Protein AF-A0A8T7D2E5-F1 (afdb_monomer_lite)

pLDDT: mean 95.55, std 3.32, range [78.5, 98.0]

Secondary structure (DSSP, 8-state):
-TT----SSBTTB-HHHHHHHHTS-HHHHHHT--TTSPP---

Foldseek 3Di:
DPPDDDDLADVPHHLQVSQVVVVHGSVCVVVPDDPVDDDDDD

Structure (mmCIF, N/CA/C/O backbone):
data_AF-A0A8T7D2E5-F1
#
_entry.id   AF-A0A8T7D2E5-F1
#
loop_
_atom_site.group_PDB
_atom_site.id
_atom_site.type_symbol
_atom_site.label_atom_id
_atom_site.label_alt_id
_atom_site.label_comp_id
_atom_site.label_asym_id
_atom_site.label_entity_id
_atom_site.label_seq_id
_atom_site.pdbx_PDB_ins_code
_atom_site.Cartn_x
_atom_site.Cartn_y
_atom_site.Cartn_z
_atom_site.occupancy
_atom_site.B_iso_or_equiv
_atom_site.auth_seq_id
_atom_site.auth_comp_id
_atom_site.auth_asym_id
_atom_site.auth_atom_id
_atom_site.pdbx_PDB_model_num
ATOM 1 N N . GLN A 1 1 ? -4.711 3.888 -20.549 1.00 86.88 1 GLN A N 1
ATOM 2 C CA . GLN A 1 1 ? -4.845 2.883 -21.622 1.00 86.88 1 GLN A CA 1
ATOM 3 C C . GLN A 1 1 ? -4.561 1.511 -21.022 1.00 86.88 1 GLN A C 1
ATOM 5 O O . GLN A 1 1 ? -4.072 1.427 -19.900 1.00 86.88 1 GLN A O 1
ATOM 10 N N . GLN A 1 2 ? -4.961 0.425 -21.686 1.00 92.94 2 GLN A N 1
ATOM 11 C CA . GLN A 1 2 ? -4.680 -0.918 -21.172 1.00 92.94 2 GLN A CA 1
ATOM 12 C C . GLN A 1 2 ? -3.167 -1.169 -21.188 1.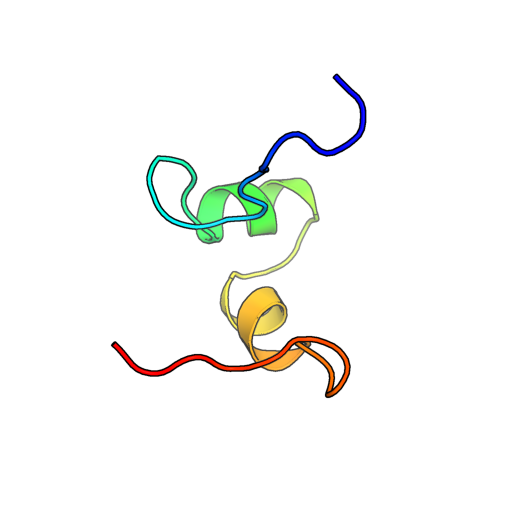00 92.94 2 GLN A C 1
ATOM 14 O O . GLN A 1 2 ? -2.535 -0.974 -22.221 1.00 92.94 2 GLN A O 1
ATOM 19 N N . GLY A 1 3 ? -2.617 -1.622 -20.060 1.00 95.31 3 GLY A N 1
ATOM 20 C CA . GLY A 1 3 ? -1.179 -1.861 -19.905 1.00 95.31 3 GLY A CA 1
ATOM 21 C C . GLY A 1 3 ? -0.389 -0.661 -19.383 1.00 95.31 3 GLY A C 1
ATOM 22 O O . GLY A 1 3 ? 0.810 -0.804 -19.169 1.00 95.31 3 GLY A O 1
ATOM 23 N N . ASP A 1 4 ? -1.037 0.483 -19.150 1.00 96.62 4 ASP A N 1
ATOM 24 C CA . ASP A 1 4 ? -0.374 1.623 -18.516 1.00 96.62 4 ASP A CA 1
ATOM 25 C C . ASP A 1 4 ? 0.025 1.287 -17.076 1.00 96.62 4 ASP A C 1
ATOM 27 O O . ASP A 1 4 ? -0.698 0.598 -16.348 1.00 96.62 4 ASP A O 1
ATOM 31 N N . GLU A 1 5 ? 1.176 1.814 -16.671 1.00 94.62 5 GLU A N 1
ATOM 32 C CA . GLU A 1 5 ? 1.664 1.718 -15.304 1.00 94.62 5 GLU A CA 1
ATOM 33 C C . GLU A 1 5 ? 0.815 2.575 -14.362 1.00 94.62 5 GLU A C 1
ATOM 35 O O . GLU A 1 5 ? 0.380 3.678 -14.705 1.00 94.62 5 GLU A O 1
ATOM 40 N N . VAL A 1 6 ? 0.578 2.055 -13.159 1.00 95.31 6 VAL A N 1
ATOM 41 C CA . VAL A 1 6 ? -0.185 2.741 -12.119 1.00 95.31 6 VAL A CA 1
ATOM 42 C C . VAL A 1 6 ? 0.484 2.565 -10.765 1.00 95.31 6 VAL A C 1
ATOM 44 O O . VAL A 1 6 ? 1.022 1.503 -10.453 1.00 95.31 6 VAL A O 1
ATOM 47 N N . VAL A 1 7 ? 0.390 3.604 -9.938 1.00 95.69 7 VAL A N 1
ATOM 48 C CA . VAL A 1 7 ? 0.855 3.596 -8.550 1.00 95.69 7 VAL A CA 1
ATOM 49 C C . VAL A 1 7 ? -0.352 3.383 -7.640 1.00 95.69 7 VAL A C 1
ATOM 51 O O . VAL A 1 7 ? -1.287 4.178 -7.658 1.00 95.69 7 VAL A O 1
ATOM 54 N N . LEU A 1 8 ? -0.341 2.308 -6.846 1.00 95.56 8 LEU A N 1
ATOM 55 C CA . LEU A 1 8 ? -1.380 2.062 -5.834 1.00 95.56 8 LEU A CA 1
ATOM 56 C C . LEU A 1 8 ? -1.136 2.870 -4.551 1.00 95.56 8 LEU A C 1
ATOM 58 O O . LEU A 1 8 ? -2.086 3.336 -3.933 1.00 95.56 8 LEU A O 1
ATOM 62 N N . TRP A 1 9 ? 0.132 3.034 -4.174 1.00 95.62 9 TRP A N 1
ATOM 63 C CA . TRP A 1 9 ? 0.660 3.976 -3.183 1.00 95.62 9 TRP A CA 1
ATOM 64 C C . TRP A 1 9 ? 2.181 4.063 -3.380 1.00 95.62 9 TRP A C 1
ATOM 66 O O . TRP A 1 9 ? 2.802 3.103 -3.840 1.00 95.62 9 TRP A O 1
ATOM 76 N N . GLY A 1 10 ? 2.794 5.196 -3.047 1.00 94.12 10 GLY A N 1
ATOM 77 C CA . GLY A 1 10 ? 4.217 5.446 -3.254 1.00 94.12 10 GLY A CA 1
ATOM 78 C C . GLY A 1 10 ? 4.497 6.889 -3.659 1.00 94.12 10 GLY A C 1
ATOM 79 O O . GLY A 1 10 ? 3.973 7.831 -3.064 1.00 94.12 10 GLY A O 1
ATOM 80 N N . GLU A 1 11 ? 5.353 7.064 -4.663 1.00 94.69 11 GLU A N 1
ATOM 81 C CA . GLU A 1 11 ? 5.728 8.382 -5.170 1.00 94.69 11 GLU A CA 1
ATOM 82 C C . GLU A 1 11 ? 4.489 9.174 -5.617 1.00 94.69 11 GLU A C 1
ATOM 84 O O . GLU A 1 11 ? 3.692 8.712 -6.431 1.00 94.69 11 GLU A O 1
ATOM 89 N N . GLY A 1 12 ? 4.298 10.360 -5.033 1.00 96.31 12 GLY A N 1
ATOM 90 C CA . GLY A 1 12 ? 3.148 11.222 -5.316 1.00 96.31 12 GLY A CA 1
ATOM 91 C C . GLY A 1 12 ? 1.806 10.770 -4.718 1.00 96.31 12 GLY A C 1
ATOM 92 O O . GLY A 1 12 ? 0.846 11.528 -4.823 1.00 96.31 12 GLY A O 1
ATOM 93 N N . LEU A 1 13 ? 1.728 9.600 -4.067 1.00 96.88 13 LEU A N 1
ATOM 94 C CA . LEU A 1 13 ? 0.513 9.080 -3.424 1.00 96.88 13 LEU A CA 1
ATOM 95 C C . LEU A 1 13 ? 0.846 8.394 -2.081 1.00 96.88 13 LEU A C 1
ATOM 97 O O . LEU A 1 13 ? 1.133 7.194 -2.057 1.00 96.88 13 LEU A O 1
ATOM 101 N N . PRO A 1 14 ? 0.827 9.120 -0.948 1.00 97.38 14 PRO A N 1
ATOM 102 C CA . PRO A 1 14 ? 1.195 8.565 0.354 1.00 97.38 14 PRO A CA 1
ATOM 103 C C . PRO A 1 14 ? 0.295 7.399 0.792 1.00 97.38 14 PRO A C 1
ATOM 105 O O . PRO A 1 14 ? -0.929 7.473 0.700 1.00 97.38 14 PRO A O 1
ATOM 108 N N .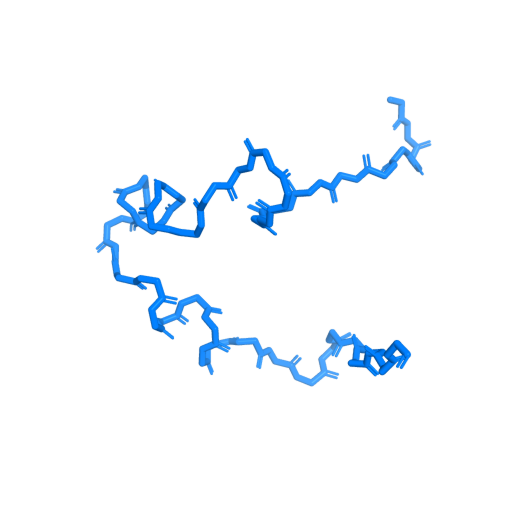 ALA A 1 15 ? 0.889 6.344 1.360 1.00 97.38 15 ALA A N 1
ATOM 109 C CA . ALA A 1 15 ? 0.140 5.175 1.838 1.00 97.38 15 ALA A CA 1
ATOM 110 C C . ALA A 1 15 ? -0.876 5.512 2.949 1.00 97.38 15 ALA A C 1
ATOM 112 O O . ALA A 1 15 ? -1.916 4.864 3.037 1.00 97.38 15 ALA A O 1
ATOM 113 N N . ASP A 1 16 ? -0.615 6.540 3.766 1.00 97.88 16 ASP A N 1
ATOM 114 C CA . ASP A 1 16 ? -1.552 6.999 4.800 1.00 97.88 16 ASP A CA 1
ATOM 115 C C . ASP A 1 16 ? -2.856 7.554 4.206 1.00 97.88 16 ASP A C 1
ATOM 117 O O . ASP A 1 16 ? -3.935 7.293 4.736 1.00 97.88 16 ASP A O 1
ATOM 121 N N . GLU A 1 17 ? -2.779 8.280 3.088 1.00 97.88 17 GLU A N 1
ATOM 122 C CA . GLU A 1 17 ? -3.955 8.822 2.393 1.00 97.88 17 GLU A CA 1
ATOM 123 C C . GLU A 1 17 ? -4.822 7.691 1.819 1.00 97.88 17 GLU A C 1
ATOM 125 O O . GLU A 1 17 ? -6.052 7.681 1.952 1.00 97.88 17 GLU A O 1
ATOM 130 N N . VAL A 1 18 ? -4.170 6.676 1.249 1.00 97.62 18 VAL A N 1
ATOM 131 C CA . VAL A 1 18 ? -4.840 5.471 0.750 1.00 97.62 18 VAL A CA 1
ATOM 132 C C . VAL A 1 18 ? -5.489 4.700 1.898 1.00 97.62 18 VAL A C 1
ATOM 134 O O . VAL A 1 18 ? -6.656 4.324 1.797 1.00 97.62 18 VAL A O 1
ATOM 137 N N . ALA A 1 19 ? -4.779 4.512 3.013 1.00 98.00 19 ALA A N 1
ATOM 138 C CA . ALA A 1 19 ? -5.290 3.801 4.180 1.00 98.00 19 ALA A CA 1
ATOM 139 C C . ALA A 1 19 ? -6.536 4.480 4.775 1.00 98.00 19 ALA A C 1
ATOM 141 O O . ALA A 1 19 ? -7.523 3.801 5.065 1.00 98.00 19 ALA A O 1
ATOM 142 N N . GLN A 1 20 ? -6.546 5.814 4.865 1.00 98.00 20 GLN A N 1
ATOM 143 C CA . GLN A 1 20 ? -7.723 6.581 5.291 1.00 98.00 20 GLN A CA 1
ATOM 144 C C . GLN A 1 20 ? -8.926 6.353 4.368 1.00 98.00 20 GLN A C 1
ATOM 146 O O . GLN A 1 20 ? -10.047 6.192 4.849 1.00 98.00 20 GLN A O 1
ATOM 151 N N . SER A 1 21 ? -8.693 6.278 3.057 1.00 97.50 21 SER A N 1
ATOM 152 C CA . SER A 1 21 ? -9.746 6.064 2.055 1.00 97.50 21 SER A CA 1
ATOM 153 C C . SER A 1 21 ? -10.421 4.692 2.171 1.00 97.50 21 SER A C 1
ATOM 155 O O . SER A 1 21 ? -11.585 4.546 1.799 1.00 97.50 21 SER A O 1
ATOM 157 N N . VAL A 1 22 ? -9.716 3.690 2.707 1.00 95.56 22 VAL A N 1
ATOM 158 C CA . VAL A 1 22 ? -10.242 2.331 2.938 1.00 95.56 22 VAL A CA 1
ATOM 159 C C . VAL A 1 22 ? -10.549 2.032 4.413 1.00 95.56 22 VAL A C 1
ATOM 161 O O . VAL A 1 22 ? -10.951 0.917 4.739 1.00 95.56 22 VAL A O 1
ATOM 164 N N . GLY A 1 23 ? -10.404 3.018 5.304 1.00 97.69 23 GLY A N 1
ATOM 165 C CA . GLY A 1 23 ? -10.744 2.895 6.724 1.00 97.69 23 GLY A CA 1
ATOM 166 C C . GLY A 1 23 ? -9.762 2.060 7.553 1.00 97.69 23 GLY A C 1
ATOM 167 O O . GLY A 1 23 ? -10.182 1.444 8.530 1.00 97.69 23 GLY A O 1
ATOM 168 N N . THR A 1 24 ? -8.479 2.031 7.182 1.00 97.81 24 THR A N 1
ATOM 169 C CA . THR A 1 24 ? -7.411 1.367 7.950 1.00 97.81 24 THR A CA 1
ATOM 170 C C . THR A 1 24 ? -6.185 2.277 8.159 1.00 97.81 24 THR A C 1
ATOM 172 O O . THR A 1 24 ? -6.242 3.483 7.919 1.00 97.81 24 THR A O 1
ATOM 175 N N . ILE A 1 25 ? -5.074 1.717 8.643 1.00 97.75 25 ILE A N 1
ATOM 176 C CA . ILE A 1 25 ? -3.765 2.351 8.818 1.00 97.75 25 ILE A CA 1
ATOM 177 C C . ILE A 1 25 ? -2.764 1.833 7.778 1.00 97.75 25 ILE A C 1
ATOM 179 O O . ILE A 1 25 ? -2.859 0.691 7.326 1.00 97.75 25 ILE A O 1
ATOM 183 N N . ALA A 1 26 ? -1.752 2.634 7.430 1.00 97.56 26 ALA A N 1
ATOM 184 C CA . ALA A 1 26 ? -0.777 2.259 6.401 1.00 97.56 26 ALA A CA 1
ATOM 185 C C . ALA A 1 26 ? -0.035 0.948 6.705 1.00 97.56 26 ALA A C 1
ATOM 187 O O . ALA A 1 26 ? 0.278 0.191 5.790 1.00 97.56 26 ALA A O 1
ATOM 188 N N . TYR A 1 27 ? 0.187 0.630 7.985 1.00 97.25 27 TYR A N 1
ATOM 189 C CA . TYR A 1 27 ? 0.797 -0.637 8.396 1.00 97.25 27 TYR A CA 1
ATOM 190 C C . TYR A 1 27 ? 0.037 -1.859 7.862 1.00 97.25 27 TYR A C 1
ATOM 192 O O . TYR A 1 27 ? 0.660 -2.817 7.408 1.00 97.25 27 TYR A O 1
ATOM 200 N N . GLU A 1 28 ? -1.298 -1.819 7.848 1.00 97.38 28 GLU A N 1
ATOM 201 C CA . GLU A 1 28 ? -2.087 -2.921 7.299 1.00 97.38 28 GLU A CA 1
ATOM 202 C C . GLU A 1 28 ? -1.903 -3.063 5.788 1.00 97.38 28 GLU A C 1
ATOM 204 O O . GLU A 1 28 ? -1.874 -4.191 5.303 1.00 97.38 28 GLU A O 1
ATOM 209 N N . LEU A 1 29 ? -1.720 -1.964 5.045 1.00 96.12 29 LEU A N 1
ATOM 210 C CA . LEU A 1 29 ? -1.428 -2.027 3.608 1.00 96.12 29 LEU A CA 1
ATOM 211 C C . LEU A 1 29 ? -0.091 -2.727 3.342 1.00 96.12 29 LEU A C 1
ATOM 213 O O . LEU A 1 29 ? -0.007 -3.564 2.447 1.00 96.12 29 LEU A O 1
ATOM 217 N N . PHE A 1 30 ? 0.935 -2.433 4.144 1.00 95.56 30 PHE A N 1
ATOM 218 C CA . PHE A 1 30 ? 2.254 -3.055 4.006 1.00 95.56 30 PHE A CA 1
ATOM 219 C C . PHE A 1 30 ? 2.260 -4.525 4.435 1.00 95.56 30 PHE A C 1
ATOM 221 O O . PHE A 1 30 ? 2.829 -5.370 3.746 1.00 95.56 30 PHE A O 1
ATOM 228 N N . CYS A 1 31 ? 1.621 -4.853 5.558 1.00 96.25 31 CYS A N 1
ATOM 229 C CA . CYS A 1 31 ? 1.657 -6.205 6.113 1.00 96.25 31 CYS A CA 1
ATOM 230 C C . CYS A 1 31 ? 0.702 -7.186 5.427 1.00 96.25 31 CYS A C 1
ATOM 232 O O . CYS A 1 31 ? 0.933 -8.391 5.500 1.00 96.25 31 CY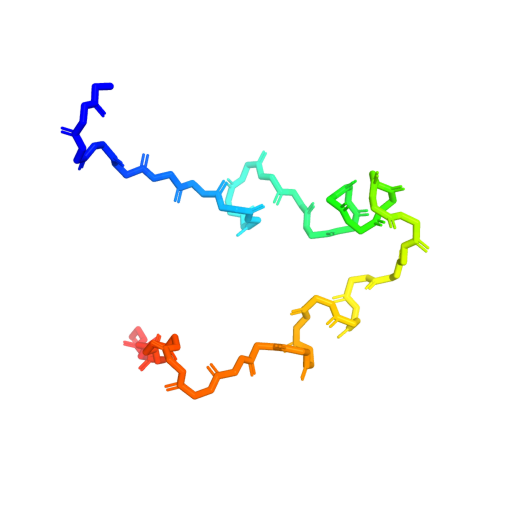S A O 1
ATOM 234 N N . HIS A 1 32 ? -0.334 -6.704 4.735 1.00 95.62 32 HIS A N 1
ATOM 235 C CA . HIS A 1 32 ? -1.236 -7.559 3.957 1.00 95.62 32 HIS A CA 1
ATOM 236 C C . HIS A 1 32 ? -0.776 -7.809 2.512 1.00 95.62 32 HIS A C 1
ATOM 238 O O . HIS A 1 32 ? -1.488 -8.478 1.757 1.00 95.62 32 HIS A O 1
ATOM 244 N N . VAL A 1 33 ? 0.407 -7.335 2.102 1.00 95.69 33 VAL A N 1
ATOM 245 C CA . VAL A 1 33 ? 0.982 -7.712 0.802 1.00 95.69 33 VAL A CA 1
ATOM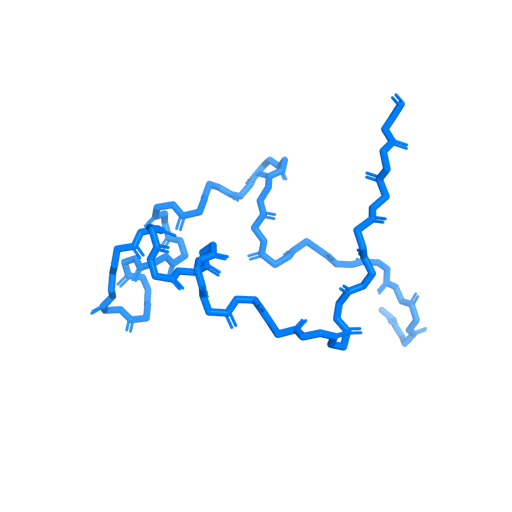 246 C C . VAL A 1 33 ? 1.229 -9.223 0.776 1.00 95.69 33 VAL A C 1
ATOM 248 O O . VAL A 1 33 ? 1.950 -9.778 1.601 1.00 95.69 33 VAL A O 1
ATOM 251 N N . THR A 1 34 ? 0.607 -9.907 -0.186 1.00 96.06 34 THR A N 1
ATOM 252 C CA . THR A 1 34 ? 0.709 -11.367 -0.330 1.00 96.06 34 THR A CA 1
ATOM 253 C C . THR A 1 34 ? 1.818 -11.770 -1.302 1.00 96.06 34 THR A C 1
ATOM 255 O O . THR A 1 34 ? 2.287 -10.967 -2.106 1.00 96.06 34 THR A O 1
ATOM 258 N N . ALA A 1 35 ? 2.173 -13.059 -1.308 1.00 96.12 35 ALA A N 1
ATOM 259 C CA . ALA A 1 35 ? 3.256 -13.625 -2.122 1.00 96.12 35 ALA A CA 1
ATOM 260 C C . ALA A 1 35 ? 3.115 -13.454 -3.652 1.00 96.12 35 ALA A C 1
ATOM 262 O O . ALA A 1 35 ? 4.038 -13.789 -4.388 1.00 96.12 35 ALA A O 1
ATOM 263 N N . ARG A 1 36 ? 1.970 -12.975 -4.157 1.00 97.31 36 ARG A N 1
ATOM 264 C CA . ARG A 1 36 ? 1.785 -12.703 -5.593 1.00 97.31 36 ARG A CA 1
ATOM 265 C C . ARG A 1 36 ? 2.530 -11.457 -6.069 1.00 97.31 36 ARG A C 1
ATOM 267 O O . ARG A 1 36 ? 2.758 -11.331 -7.268 1.00 97.31 36 ARG A O 1
ATOM 274 N N . VAL A 1 37 ? 2.856 -10.538 -5.163 1.00 95.81 37 VAL A N 1
ATOM 275 C CA . VAL A 1 37 ? 3.557 -9.296 -5.492 1.00 95.81 37 VAL A CA 1
ATOM 276 C C . VAL A 1 37 ? 5.066 -9.556 -5.418 1.00 95.81 37 VAL A C 1
ATOM 278 O O . VAL A 1 37 ? 5.551 -9.944 -4.354 1.00 95.81 37 VAL A O 1
ATOM 281 N N . PRO A 1 38 ? 5.821 -9.396 -6.520 1.00 95.38 38 PRO A N 1
ATOM 282 C CA . PRO A 1 38 ? 7.269 -9.548 -6.493 1.00 95.38 38 PRO A CA 1
ATOM 283 C C . PRO A 1 38 ? 7.923 -8.387 -5.734 1.00 95.38 38 PRO A C 1
ATOM 285 O O . PRO A 1 38 ? 7.561 -7.229 -5.928 1.00 95.38 38 PRO A O 1
ATOM 288 N N . PHE A 1 39 ? 8.916 -8.702 -4.902 1.00 94.81 39 PHE A N 1
ATOM 289 C CA . PHE A 1 39 ? 9.763 -7.714 -4.236 1.00 94.81 39 PHE A CA 1
ATOM 290 C C . PHE A 1 39 ? 11.020 -7.510 -5.082 1.00 94.81 39 PHE A C 1
ATOM 292 O O . PHE A 1 39 ? 11.703 -8.479 -5.415 1.00 94.81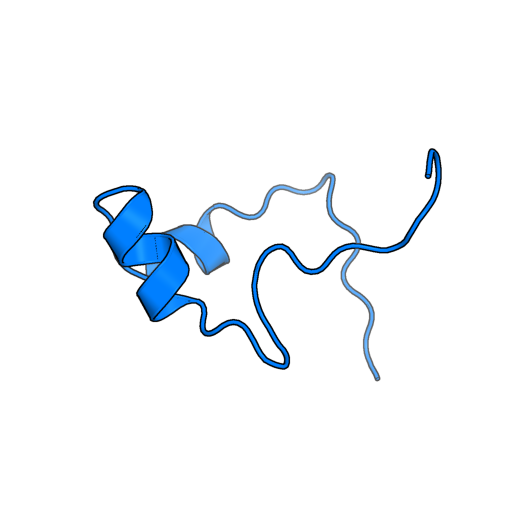 39 PHE A O 1
ATOM 299 N N . VAL A 1 40 ? 11.298 -6.262 -5.452 1.00 95.06 40 VAL A N 1
ATOM 300 C CA . VAL A 1 40 ? 12.459 -5.881 -6.262 1.00 95.06 40 VAL A CA 1
ATOM 301 C C . VAL A 1 40 ? 13.355 -4.997 -5.402 1.00 95.06 40 VAL A C 1
ATOM 303 O O . VAL A 1 40 ? 12.889 -3.995 -4.862 1.00 95.06 40 VAL A O 1
ATOM 306 N N . GLU A 1 41 ? 14.615 -5.393 -5.240 1.00 91.69 41 GLU A N 1
ATOM 307 C CA . GLU A 1 41 ? 15.640 -4.564 -4.599 1.00 91.69 41 GLU A CA 1
ATOM 308 C C . GLU A 1 41 ? 16.212 -3.573 -5.621 1.00 91.69 41 GLU A C 1
ATOM 310 O O . GLU A 1 41 ? 16.323 -3.900 -6.806 1.00 91.69 41 GLU A O 1
ATOM 315 N N . VAL A 1 42 ? 16.530 -2.362 -5.159 1.00 78.50 42 VAL A N 1
ATOM 316 C CA . VAL A 1 42 ? 17.116 -1.284 -5.975 1.00 78.50 42 VAL A CA 1
ATOM 317 C C . VAL A 1 42 ? 18.635 -1.364 -5.943 1.00 78.50 42 VAL A C 1
ATOM 319 O O . VAL A 1 42 ? 19.179 -1.537 -4.829 1.00 78.50 42 VAL A O 1
#

Sequence (42 aa):
QQGDEVVLWGEGLPADEVAQSVGTIAYELFCHVTARVPFVEV

Radius of gyration: 11.91 Å; 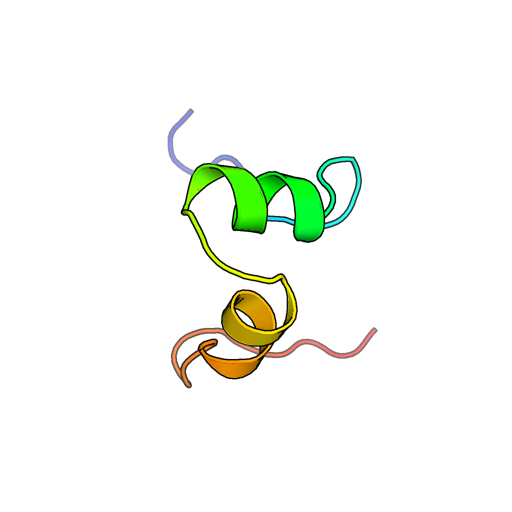chains: 1; bounding box: 28×25×30 Å